Protein AF-A7VGD9-F1 (afdb_monomer_lite)

pLDDT: mean 76.49, std 9.27, range [43.25, 88.44]

Foldseek 3Di:
DVLVVQLVLLLVLQPDDNVVSVVVSVVLSVQLVVCVVVVDDSVRSDVVVDGSVVVRVVNVVVVVVVVVVLVVVLVVLVVQLVVLVVVLVVLVVCLVVQWDWDFDPPDPPDTDIDTDGDPNVVSVVVNVVSVVVNVVSVVSNVVSVVVVVVRVVD

Secondary structure (DSSP, 8-state):
-HHHHHHHHHHHH--S-HHHHHHHHHHHHHHHHHHHHTT--HHHHHHHH--HHHHHHHHHHHHHHHHHHHHHHHHHHHHHHHHHHHHHHHHHHHHHHTEEEEEEEEETTEEEEEEEEP-HHHHHHHHHHHHHHHHHHHHHHHHHHHHHHHHH--

Radius of gyration: 29.96 Å; chains: 1; bounding box: 60×29×83 Å

Structure (mmCIF, N/CA/C/O backbone):
data_AF-A7VGD9-F1
#
_entry.id   AF-A7VGD9-F1
#
loop_
_atom_site.group_PDB
_atom_site.id
_atom_site.type_symbol
_atom_site.label_atom_id
_atom_site.label_alt_id
_atom_site.label_comp_id
_atom_site.label_asym_id
_atom_site.label_entity_id
_atom_site.label_seq_id
_atom_site.pdbx_PDB_ins_code
_atom_site.Cartn_x
_atom_site.Cartn_y
_atom_site.Cartn_z
_atom_site.occupancy
_atom_site.B_iso_or_equiv
_atom_site.auth_seq_id
_atom_site.auth_comp_id
_atom_site.auth_asym_id
_atom_site.auth_atom_id
_atom_site.pdbx_PDB_model_num
ATOM 1 N N . MET A 1 1 ? -27.196 -3.258 35.932 1.00 59.97 1 MET A N 1
ATOM 2 C CA . MET A 1 1 ? -26.479 -4.397 35.295 1.00 59.97 1 MET A CA 1
ATOM 3 C C . MET A 1 1 ? -26.470 -4.384 33.757 1.00 59.97 1 MET A C 1
ATOM 5 O O . MET A 1 1 ? -25.500 -4.879 33.193 1.00 59.97 1 MET A O 1
ATOM 9 N N . LYS A 1 2 ? -27.473 -3.819 33.061 1.00 79.38 2 LYS A N 1
ATOM 10 C CA . LYS A 1 2 ? -27.574 -3.861 31.583 1.00 79.38 2 LYS A CA 1
ATOM 11 C C . LYS A 1 2 ? -26.446 -3.103 30.847 1.00 79.38 2 LYS A C 1
ATOM 13 O O . LYS A 1 2 ? -25.793 -3.693 29.992 1.00 79.38 2 LYS A O 1
ATOM 18 N N . LYS A 1 3 ? -26.107 -1.880 31.283 1.00 80.50 3 LYS A N 1
ATOM 19 C CA . LYS A 1 3 ? -24.992 -1.069 30.742 1.00 80.50 3 LYS A CA 1
ATOM 20 C C . LYS A 1 3 ? -23.646 -1.805 30.707 1.00 80.50 3 LYS A C 1
ATOM 22 O O . LYS A 1 3 ? -23.002 -1.894 29.667 1.00 80.50 3 LYS A O 1
ATOM 27 N N . LYS A 1 4 ? -23.218 -2.360 31.848 1.00 83.12 4 LYS A N 1
ATOM 28 C CA . LYS A 1 4 ? -21.927 -3.063 31.964 1.00 83.12 4 LYS A CA 1
ATOM 29 C C . LYS A 1 4 ? -21.864 -4.269 31.022 1.00 83.12 4 LYS A C 1
ATOM 31 O O . LYS A 1 4 ? -20.837 -4.488 30.395 1.00 83.12 4 LYS A O 1
ATOM 36 N N . LYS A 1 5 ? -22.966 -5.018 30.892 1.00 85.94 5 LYS A N 1
ATOM 37 C CA . LYS A 1 5 ? -23.064 -6.174 29.988 1.00 85.94 5 LYS A CA 1
ATOM 38 C C . LYS A 1 5 ? -22.946 -5.760 28.515 1.00 85.94 5 LYS A C 1
ATOM 40 O O . LYS A 1 5 ? -22.237 -6.429 27.770 1.00 85.94 5 LYS A O 1
ATOM 45 N N . TYR A 1 6 ? -23.578 -4.653 28.122 1.00 82.31 6 TYR A N 1
ATOM 46 C CA . TYR A 1 6 ? -23.492 -4.088 26.770 1.00 82.31 6 TYR A CA 1
ATOM 47 C C . TYR A 1 6 ? -22.058 -3.665 26.411 1.00 82.31 6 TYR A C 1
ATOM 49 O O . TYR A 1 6 ? -21.483 -4.176 25.452 1.00 82.31 6 TYR A O 1
ATOM 57 N N . LEU A 1 7 ? -21.428 -2.837 27.251 1.00 84.25 7 LEU A N 1
ATOM 58 C CA . LEU A 1 7 ? -20.051 -2.374 27.040 1.00 84.25 7 LEU A CA 1
ATOM 59 C C . LEU A 1 7 ? -19.035 -3.529 27.021 1.00 84.25 7 LEU A C 1
ATOM 61 O O . LEU A 1 7 ? -18.113 -3.541 26.207 1.00 84.25 7 LEU A O 1
ATOM 65 N N . MET A 1 8 ? -19.223 -4.533 27.885 1.00 86.56 8 MET A N 1
ATOM 66 C CA . MET A 1 8 ? -18.370 -5.725 27.924 1.00 86.56 8 MET A CA 1
ATOM 67 C C . MET A 1 8 ? -18.505 -6.571 26.652 1.00 86.56 8 MET A C 1
ATOM 69 O O . MET A 1 8 ? -17.509 -7.107 26.170 1.00 86.56 8 MET A O 1
ATOM 73 N N . LYS A 1 9 ? -19.718 -6.683 26.087 1.00 84.69 9 LYS A N 1
ATOM 74 C CA . LYS A 1 9 ? -19.958 -7.419 24.838 1.00 84.69 9 LYS A CA 1
ATOM 75 C C . LYS A 1 9 ? -19.183 -6.786 23.680 1.00 84.69 9 LYS A C 1
ATOM 77 O O . LYS A 1 9 ? -18.493 -7.521 22.977 1.00 84.69 9 LYS A O 1
ATOM 82 N N . ILE A 1 10 ? -19.213 -5.454 23.566 1.00 82.25 10 ILE A N 1
ATOM 83 C CA . ILE A 1 10 ? -18.429 -4.693 22.578 1.00 82.25 10 ILE A CA 1
ATOM 84 C C . ILE A 1 10 ? -16.930 -4.900 22.812 1.00 82.25 10 ILE A C 1
ATOM 86 O O . ILE A 1 10 ? -16.208 -5.248 21.887 1.00 82.25 10 ILE A O 1
ATOM 90 N N . PHE A 1 11 ? -16.447 -4.778 24.052 1.00 85.00 11 PHE A N 1
ATOM 91 C CA . PHE A 1 11 ? -15.023 -4.961 24.353 1.00 85.00 11 PHE A CA 1
ATOM 92 C C . PHE A 1 11 ? -14.484 -6.352 23.969 1.00 85.00 11 PHE A C 1
ATOM 94 O O . PHE A 1 11 ? -13.379 -6.467 23.433 1.00 85.00 11 PHE A O 1
ATOM 101 N N . MET A 1 12 ? -15.260 -7.399 24.267 1.00 83.06 12 MET A N 1
ATOM 102 C CA . MET A 1 12 ? -14.884 -8.798 24.043 1.00 83.06 12 MET A CA 1
ATOM 103 C C . MET A 1 12 ? -14.899 -9.182 22.562 1.00 83.06 12 MET A C 1
ATOM 105 O O . MET A 1 12 ? -14.009 -9.903 22.124 1.00 83.06 12 MET A O 1
ATOM 109 N N . HIS A 1 13 ? -15.897 -8.711 21.810 1.00 80.44 13 HIS A N 1
ATOM 110 C CA . HIS A 1 13 ? -16.123 -9.144 20.428 1.00 80.44 13 HIS A CA 1
ATOM 111 C C . HIS A 1 13 ? -15.513 -8.192 19.392 1.00 80.44 13 HIS A C 1
ATOM 113 O O . HIS A 1 13 ? -15.377 -8.563 18.234 1.00 80.44 13 HIS A O 1
ATOM 119 N N . LEU A 1 14 ? -15.091 -6.986 19.784 1.00 77.94 14 LEU A N 1
ATOM 120 C CA . LEU A 1 14 ? -14.408 -6.073 18.875 1.00 77.94 14 LEU A CA 1
ATOM 121 C C . LEU A 1 14 ? -12.960 -6.531 18.635 1.00 77.94 14 LEU A C 1
ATOM 123 O O . LEU A 1 14 ? -12.090 -6.386 19.499 1.00 77.94 14 LEU A O 1
ATOM 127 N N . HIS A 1 15 ? -12.663 -7.022 17.433 1.00 72.81 15 HIS A N 1
ATOM 128 C CA . HIS A 1 15 ? -11.309 -7.406 17.026 1.00 72.81 15 HIS A CA 1
ATOM 129 C C . HIS A 1 15 ? -10.429 -6.182 16.686 1.00 72.81 15 HIS A C 1
ATOM 131 O O . HIS A 1 15 ? -10.047 -5.945 15.539 1.00 72.81 15 HIS A O 1
ATOM 137 N N . ALA A 1 16 ? -10.075 -5.387 17.705 1.00 71.25 16 ALA A N 1
ATOM 138 C CA . ALA A 1 16 ? -9.221 -4.200 17.584 1.00 71.25 16 ALA A CA 1
ATOM 139 C C . ALA A 1 16 ? -8.086 -4.160 18.638 1.00 71.25 16 ALA A C 1
ATOM 141 O O . ALA A 1 16 ? -8.177 -4.812 19.681 1.00 71.25 16 ALA A O 1
ATOM 142 N N . PRO A 1 17 ? -7.018 -3.362 18.428 1.00 75.50 17 PRO A N 1
ATOM 143 C CA . PRO A 1 17 ? -5.967 -3.157 19.427 1.00 75.50 17 PRO A CA 1
ATOM 144 C C . PRO A 1 17 ? -6.538 -2.674 20.765 1.00 75.50 17 PRO A C 1
ATOM 146 O O . PRO A 1 17 ? -7.489 -1.886 20.790 1.00 75.50 17 PRO A O 1
ATOM 149 N N . LEU A 1 18 ? -5.943 -3.107 21.883 1.00 75.00 18 LEU A N 1
ATOM 150 C CA . LEU A 1 18 ? -6.476 -2.881 23.237 1.00 75.00 18 LEU A CA 1
ATOM 151 C C . LEU A 1 18 ? -6.786 -1.396 23.510 1.00 75.00 18 LEU A C 1
ATOM 153 O O . LEU A 1 18 ? -7.861 -1.059 23.998 1.00 75.00 18 LEU A O 1
ATOM 157 N N . LYS A 1 19 ? -5.888 -0.494 23.090 1.00 77.31 19 LYS A N 1
ATOM 158 C CA . LYS A 1 19 ? -6.046 0.963 23.230 1.00 77.31 19 LYS A CA 1
ATOM 159 C C . LYS A 1 19 ? -7.309 1.496 22.540 1.00 77.31 19 LYS A C 1
ATOM 161 O O . LYS A 1 19 ? -7.986 2.360 23.087 1.00 77.31 19 LYS A O 1
ATOM 166 N N . LYS A 1 20 ? -7.641 0.974 21.354 1.00 76.31 20 LYS A N 1
ATOM 167 C CA . LYS A 1 20 ? -8.840 1.379 20.604 1.00 76.31 20 LYS A CA 1
ATOM 168 C C . LYS A 1 20 ? -10.115 0.816 21.215 1.00 76.31 20 LYS A C 1
ATOM 170 O O . LYS A 1 20 ? -11.092 1.547 21.308 1.00 76.31 20 LYS A O 1
ATOM 175 N N . ARG A 1 21 ? -10.086 -0.442 21.669 1.00 80.00 21 ARG A N 1
ATOM 176 C CA . ARG A 1 21 ? -11.215 -1.051 22.389 1.00 80.00 21 ARG A CA 1
ATOM 177 C C . ARG A 1 21 ? -11.573 -0.253 23.641 1.00 80.00 21 ARG A C 1
ATOM 179 O O . ARG A 1 21 ? -12.737 0.068 23.843 1.00 80.00 21 ARG A O 1
ATOM 186 N N . ILE A 1 22 ? -10.570 0.110 24.446 1.00 84.00 22 ILE A N 1
ATOM 187 C CA . ILE A 1 22 ? -10.761 0.894 25.675 1.00 84.00 22 ILE A CA 1
ATOM 188 C C . ILE A 1 22 ? -11.348 2.274 25.361 1.00 84.00 22 ILE A C 1
ATOM 190 O O . ILE A 1 22 ? -12.296 2.691 26.020 1.00 84.00 22 ILE A O 1
ATOM 194 N N . GLN A 1 23 ? -10.809 2.967 24.353 1.00 83.31 23 GLN A N 1
ATOM 195 C CA . GLN A 1 23 ? -11.298 4.290 23.963 1.00 83.31 23 GLN A CA 1
ATOM 196 C C . GLN A 1 23 ? -12.762 4.238 23.508 1.00 83.31 23 GLN A C 1
ATOM 198 O O . GLN A 1 23 ? -13.585 4.990 24.012 1.00 83.31 23 GLN A O 1
ATOM 203 N N . MET A 1 24 ? -13.103 3.291 22.634 1.00 81.56 24 MET A N 1
ATOM 204 C CA . MET A 1 24 ? -14.456 3.157 22.097 1.00 81.56 24 MET A CA 1
ATOM 205 C C . MET A 1 24 ? -15.478 2.812 23.187 1.00 81.56 24 MET A C 1
ATOM 207 O O . MET A 1 24 ? -16.535 3.427 23.262 1.00 81.56 24 MET A O 1
ATOM 211 N N . VAL A 1 25 ? -15.135 1.892 24.094 1.00 86.19 25 VAL A N 1
ATOM 212 C CA . VAL A 1 25 ? -15.979 1.550 25.251 1.00 86.19 25 VAL A CA 1
ATOM 213 C C . VAL A 1 25 ? -16.158 2.737 26.196 1.00 86.19 25 VAL A C 1
ATOM 215 O O . VAL A 1 25 ? -17.231 2.903 26.772 1.00 86.19 25 VAL A O 1
ATOM 218 N N . LYS A 1 26 ? -15.129 3.573 26.362 1.00 87.19 26 LYS A N 1
ATOM 219 C CA . LYS A 1 26 ? -15.205 4.785 27.181 1.00 87.19 26 LYS A CA 1
ATOM 220 C C . LYS A 1 26 ? -16.128 5.834 26.557 1.00 87.19 26 LYS A C 1
ATOM 222 O O . LYS A 1 26 ? -16.931 6.416 27.280 1.00 87.19 26 LYS A O 1
ATOM 227 N N . ASP A 1 27 ? -16.044 6.033 25.244 1.00 86.19 27 ASP A N 1
ATOM 228 C CA . ASP A 1 27 ? -16.870 7.002 24.515 1.00 86.19 27 ASP A CA 1
ATOM 229 C C . ASP A 1 27 ? -18.349 6.564 24.490 1.00 86.19 27 ASP A C 1
ATOM 231 O O . ASP A 1 27 ? -19.223 7.341 24.871 1.00 86.19 27 ASP A O 1
ATOM 235 N N . LEU A 1 28 ? -18.626 5.287 24.189 1.00 84.31 28 LEU A N 1
ATOM 236 C CA . LEU A 1 28 ? -19.967 4.686 24.311 1.00 84.31 28 LEU A CA 1
ATOM 237 C C . LEU A 1 28 ? -20.495 4.734 25.746 1.00 84.31 28 LEU A C 1
ATOM 239 O O . LEU A 1 28 ? -21.668 5.006 25.980 1.00 84.31 28 LEU A O 1
ATOM 243 N N . GLY A 1 29 ? -19.626 4.474 26.724 1.00 86.69 29 GLY A N 1
ATOM 244 C CA . GLY A 1 29 ? -19.980 4.533 28.135 1.00 86.69 29 GLY A CA 1
ATOM 245 C C . GLY A 1 29 ? -20.424 5.926 28.570 1.00 86.69 29 GLY A C 1
ATOM 246 O O . GLY A 1 29 ? -21.390 6.014 29.325 1.00 86.69 29 GLY A O 1
ATOM 247 N N . ARG A 1 30 ? -19.755 6.974 28.072 1.00 86.94 30 ARG A N 1
ATOM 248 C CA . ARG A 1 30 ? -20.094 8.377 28.336 1.00 86.94 30 ARG A CA 1
ATOM 249 C C . ARG A 1 30 ? -21.394 8.781 27.643 1.00 86.94 30 ARG A C 1
ATOM 251 O O . ARG A 1 30 ? -22.277 9.288 28.313 1.00 86.94 30 ARG A O 1
ATOM 258 N N . SER A 1 31 ? -21.561 8.452 26.362 1.00 84.19 31 SER A N 1
ATOM 259 C CA . SER A 1 31 ? -22.801 8.769 25.640 1.00 84.19 31 SER A CA 1
ATOM 260 C C . SER A 1 31 ? -24.030 8.089 26.255 1.00 84.19 31 SER A C 1
ATOM 262 O O . SER A 1 31 ? -25.100 8.684 26.319 1.00 84.19 31 SER A O 1
ATOM 264 N N . LEU A 1 32 ? -23.868 6.871 26.787 1.00 84.88 32 LEU A N 1
ATOM 265 C CA . LEU A 1 32 ? -24.939 6.209 27.529 1.00 84.88 32 LEU A CA 1
ATOM 266 C C . LEU A 1 32 ? -25.230 6.892 28.878 1.00 84.88 32 LEU A C 1
ATOM 268 O O . LEU A 1 32 ? -26.374 6.881 29.311 1.00 84.88 32 LEU A O 1
ATOM 272 N N . ASP A 1 33 ? -24.220 7.446 29.562 1.00 86.56 33 ASP A N 1
ATOM 273 C CA . ASP A 1 33 ? -24.438 8.219 30.798 1.00 86.56 33 ASP A CA 1
ATOM 274 C C . ASP A 1 33 ? -25.182 9.525 30.523 1.00 86.56 33 ASP A C 1
ATOM 276 O O . ASP A 1 33 ? -26.086 9.864 31.281 1.00 86.56 33 ASP A O 1
ATOM 280 N N . ASP A 1 34 ? -24.848 10.210 29.429 1.00 87.25 34 ASP A N 1
ATOM 281 C CA . ASP A 1 34 ? -25.498 11.460 29.031 1.00 87.25 34 ASP A CA 1
ATOM 282 C C . ASP A 1 34 ? -26.995 11.226 28.744 1.00 87.25 34 ASP A C 1
ATOM 284 O O . ASP A 1 34 ? -27.851 11.904 29.306 1.00 87.25 34 ASP A O 1
ATOM 288 N N . LYS A 1 35 ? -27.332 10.168 27.993 1.00 82.19 35 LYS A N 1
ATOM 289 C CA . LYS A 1 35 ? -28.728 9.782 27.708 1.00 82.19 35 LYS A CA 1
ATOM 290 C C . LYS A 1 35 ? -29.505 9.323 28.942 1.00 82.19 35 LYS A C 1
ATOM 292 O O . LYS A 1 35 ? -30.685 9.626 29.107 1.00 82.19 35 LYS A O 1
ATOM 297 N N . LEU A 1 36 ? -28.838 8.622 29.859 1.00 82.81 36 LEU A N 1
ATOM 298 C CA . LEU A 1 36 ? -29.442 8.252 31.142 1.00 82.81 36 LEU A CA 1
ATOM 299 C C . LEU A 1 36 ? -29.705 9.478 32.026 1.00 82.81 36 LEU A C 1
ATOM 301 O O . LEU A 1 36 ? -30.675 9.477 32.784 1.00 82.81 36 LEU A O 1
ATOM 305 N N . ALA A 1 37 ? -28.868 10.515 31.933 1.00 84.06 37 ALA A N 1
ATOM 306 C CA . ALA A 1 37 ? -29.066 11.777 32.638 1.00 84.06 37 ALA A CA 1
ATOM 307 C C . ALA A 1 37 ? -30.233 12.599 32.060 1.00 84.06 37 ALA A C 1
ATOM 309 O O . ALA A 1 37 ? -30.900 13.308 32.810 1.00 84.06 37 ALA A O 1
ATOM 310 N N . GLU A 1 38 ? -30.534 12.447 30.767 1.00 84.88 38 GLU A N 1
ATOM 311 C CA . GLU A 1 38 ? -31.719 13.019 30.104 1.00 84.88 38 GLU A CA 1
ATOM 312 C C . GLU A 1 38 ? -33.034 12.295 30.466 1.00 84.88 38 GLU A C 1
ATOM 314 O O . GLU A 1 38 ? -34.116 12.713 30.056 1.00 84.88 38 GLU A O 1
ATOM 319 N N . GLY A 1 39 ? -32.969 11.239 31.287 1.00 79.38 39 GLY A N 1
ATOM 320 C CA . GLY A 1 39 ? -34.131 10.471 31.740 1.00 79.38 39 GLY A CA 1
ATOM 321 C C . GLY A 1 39 ? -34.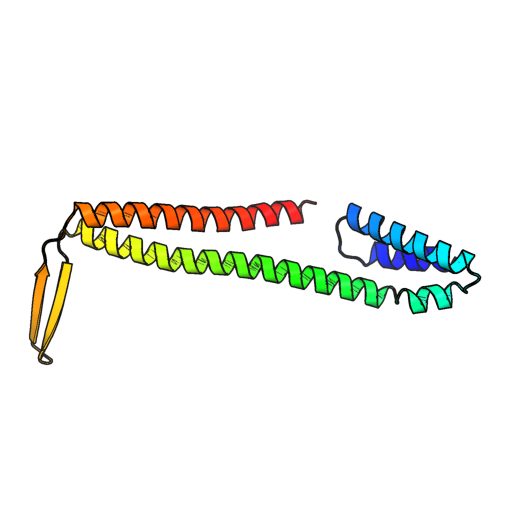526 9.331 30.800 1.00 79.38 39 GLY A C 1
ATOM 322 O O . GLY A 1 39 ? -35.568 8.703 31.001 1.00 79.38 39 GLY A O 1
ATOM 323 N N . GLU A 1 40 ? -33.702 9.034 29.794 1.00 78.56 40 GLU A N 1
ATOM 324 C CA . GLU A 1 40 ? -33.946 7.943 28.862 1.00 78.56 40 GLU A CA 1
ATOM 325 C C . GLU A 1 40 ? -33.711 6.574 29.522 1.00 78.56 40 GLU A C 1
ATOM 327 O O . GLU A 1 40 ? -32.851 6.387 30.387 1.00 78.56 40 GLU A O 1
ATOM 332 N N . THR A 1 41 ? -34.480 5.565 29.112 1.00 81.50 41 THR A N 1
ATOM 333 C CA . THR A 1 41 ? -34.262 4.199 29.601 1.00 81.50 41 THR A CA 1
ATOM 334 C C . THR A 1 41 ? -33.002 3.602 28.970 1.00 81.50 41 THR A C 1
ATOM 336 O O . THR A 1 41 ? -32.688 3.865 27.813 1.00 81.50 41 THR A O 1
ATOM 339 N N . ILE A 1 42 ? -32.294 2.726 29.699 1.00 75.69 42 ILE A N 1
ATOM 340 C CA . ILE A 1 42 ? -31.083 2.045 29.190 1.00 75.69 42 ILE A CA 1
ATOM 341 C C . ILE A 1 42 ? -31.348 1.327 27.853 1.00 75.69 42 ILE A C 1
ATOM 343 O O . ILE A 1 42 ? -30.441 1.195 27.040 1.00 75.69 42 ILE A O 1
ATOM 347 N N . GLU A 1 43 ? -32.565 0.830 27.636 1.00 78.31 43 GLU A N 1
ATOM 348 C CA . GLU A 1 43 ? -32.951 0.127 26.407 1.00 78.31 43 GLU A CA 1
ATOM 349 C C . GLU A 1 43 ? -33.164 1.086 25.234 1.00 78.31 43 GLU A C 1
ATOM 351 O O . GLU A 1 43 ? -32.664 0.795 24.151 1.00 78.31 43 GLU A O 1
ATOM 356 N N . GLY A 1 44 ? -33.810 2.237 25.461 1.00 76.75 44 GLY A N 1
ATOM 357 C CA . GLY A 1 44 ? -33.931 3.306 24.458 1.00 76.75 44 GLY A CA 1
ATOM 358 C C . GLY A 1 44 ? -32.565 3.848 24.041 1.00 76.75 44 GLY A C 1
ATOM 359 O O . GLY A 1 44 ? -32.221 3.825 22.861 1.00 76.75 44 GLY A O 1
ATOM 360 N N . ALA A 1 45 ? -31.714 4.140 25.028 1.00 76.75 45 ALA A N 1
ATOM 361 C CA . ALA A 1 45 ? -30.365 4.629 24.780 1.00 76.75 45 ALA A CA 1
ATOM 362 C C . ALA A 1 45 ? -29.498 3.621 23.993 1.00 76.75 45 ALA A C 1
ATOM 364 O O . ALA A 1 45 ? -28.696 4.024 23.154 1.00 76.75 45 ALA A O 1
ATOM 365 N N . ILE A 1 46 ? -29.651 2.308 24.231 1.00 78.88 46 ILE A N 1
ATOM 366 C CA . ILE A 1 46 ? -28.959 1.259 23.454 1.00 78.88 46 ILE A CA 1
ATOM 367 C C . ILE A 1 46 ? -29.536 1.139 22.038 1.00 78.88 46 ILE A C 1
ATOM 369 O O . ILE A 1 46 ? -28.766 0.965 21.098 1.00 78.88 46 ILE A O 1
ATOM 373 N N . ALA A 1 47 ? -30.858 1.223 21.875 1.00 79.44 47 ALA A N 1
ATOM 374 C CA . ALA A 1 47 ? -31.497 1.144 20.564 1.00 79.44 47 ALA A CA 1
ATOM 375 C C . ALA A 1 47 ? -31.077 2.311 19.657 1.00 79.44 47 ALA A C 1
ATOM 377 O O . ALA A 1 47 ? -30.846 2.114 18.468 1.00 79.44 47 ALA A O 1
ATOM 378 N N . GLU A 1 48 ? -30.917 3.507 20.222 1.00 76.56 48 GLU A N 1
ATOM 379 C CA . GLU A 1 48 ? -30.514 4.691 19.465 1.00 76.56 48 GLU A CA 1
ATOM 380 C C . GLU A 1 48 ? -28.995 4.760 19.219 1.00 76.56 48 GLU A C 1
ATOM 382 O O . GLU A 1 48 ? -28.561 5.227 18.170 1.00 76.56 48 GLU A 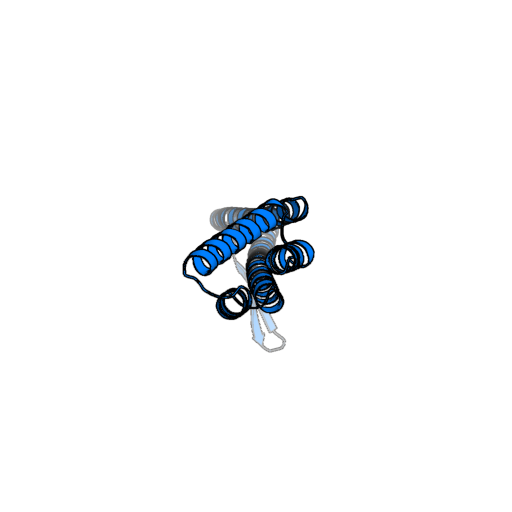O 1
ATOM 387 N N . LEU A 1 49 ? -28.166 4.271 20.152 1.00 74.81 49 LEU A N 1
ATOM 388 C CA . LEU A 1 49 ? -26.713 4.157 19.941 1.00 74.81 49 LEU A CA 1
ATOM 389 C C . LEU A 1 49 ? -26.317 2.985 19.030 1.00 74.81 49 LEU A C 1
ATOM 391 O O . LEU A 1 49 ? -25.169 2.920 18.592 1.00 74.81 49 LEU A O 1
ATOM 395 N N . GLY A 1 50 ? -27.252 2.082 18.744 1.00 77.06 50 GLY A N 1
ATOM 396 C CA . GLY A 1 50 ? -27.040 0.895 17.930 1.00 77.06 50 GLY A CA 1
ATOM 397 C C . GLY A 1 50 ? -26.713 -0.341 18.762 1.00 77.06 50 GLY A C 1
ATOM 398 O O . GLY A 1 50 ? -26.064 -0.298 19.820 1.00 77.06 50 GLY A O 1
ATOM 399 N N . GLU A 1 51 ? -27.160 -1.495 18.267 1.00 79.62 51 GLU A N 1
ATOM 400 C CA . GLU A 1 51 ? -26.835 -2.755 18.910 1.00 79.62 51 GLU A CA 1
ATOM 401 C C . GLU A 1 51 ? -25.328 -3.019 18.870 1.00 79.62 51 GLU A C 1
ATOM 403 O O . GLU A 1 51 ? -24.614 -2.688 17.926 1.00 79.62 51 GLU A O 1
ATOM 408 N N . ALA A 1 52 ? -24.835 -3.699 19.907 1.00 73.44 52 ALA A N 1
ATOM 409 C CA . ALA A 1 52 ? -23.429 -4.076 19.985 1.00 73.44 52 ALA A CA 1
ATOM 410 C C . ALA A 1 52 ? -22.976 -4.898 18.764 1.00 73.44 52 ALA A C 1
ATOM 412 O O . ALA A 1 52 ? -21.800 -4.863 18.429 1.00 73.44 52 ALA A O 1
ATOM 413 N N . ALA A 1 53 ? -23.880 -5.649 18.125 1.00 71.81 53 ALA A N 1
ATOM 414 C CA . ALA A 1 53 ? -23.575 -6.398 16.909 1.00 71.81 53 ALA A CA 1
ATOM 415 C C . ALA A 1 53 ? -23.311 -5.466 15.716 1.00 71.81 53 ALA A C 1
ATOM 417 O O . ALA A 1 53 ? -22.268 -5.597 15.078 1.00 71.81 53 ALA A O 1
ATOM 418 N N . ASP A 1 54 ? -24.189 -4.489 15.485 1.00 80.00 54 ASP A N 1
ATOM 419 C CA . ASP A 1 54 ? -24.080 -3.547 14.367 1.00 80.00 54 ASP A CA 1
ATOM 420 C C . ASP A 1 54 ? -22.811 -2.695 14.470 1.00 80.00 54 ASP A C 1
ATOM 422 O O . ASP A 1 54 ? -22.057 -2.582 13.506 1.00 80.00 54 ASP A O 1
ATOM 426 N N . ILE A 1 55 ? -22.501 -2.189 15.669 1.00 76.06 55 ILE A N 1
ATOM 427 C CA . ILE A 1 55 ? -21.290 -1.388 15.920 1.00 76.06 55 ILE A CA 1
ATOM 428 C C . ILE A 1 55 ? -20.018 -2.196 15.627 1.00 76.06 55 ILE A C 1
ATOM 430 O O . ILE A 1 55 ? -19.035 -1.671 15.099 1.00 76.06 55 ILE A O 1
ATOM 434 N N . ILE A 1 56 ? -20.008 -3.483 15.986 1.00 75.06 56 ILE A N 1
ATOM 435 C CA . ILE A 1 56 ? -18.854 -4.359 15.761 1.00 75.06 56 ILE A CA 1
ATOM 436 C C . ILE A 1 56 ? -18.701 -4.656 14.276 1.00 75.06 56 ILE A C 1
ATOM 438 O O . ILE A 1 56 ? -17.593 -4.534 13.751 1.00 75.06 56 ILE A O 1
ATOM 442 N N . GLN A 1 57 ? -19.800 -4.982 13.599 1.00 76.88 57 GLN A N 1
ATOM 443 C CA . GLN A 1 57 ? -19.794 -5.277 12.174 1.00 76.88 57 GLN A CA 1
ATOM 444 C C . GLN A 1 57 ? -19.361 -4.058 11.353 1.00 76.88 57 GLN A C 1
ATOM 446 O O . GLN A 1 57 ? -18.489 -4.179 10.496 1.00 76.88 57 GLN A O 1
ATOM 451 N N . GLU A 1 58 ? -19.873 -2.867 11.666 1.00 76.94 58 GLU A N 1
ATOM 452 C CA . GLU A 1 58 ? -19.469 -1.630 10.996 1.00 76.94 58 GLU A CA 1
ATOM 453 C C . GLU A 1 58 ? -17.969 -1.355 11.182 1.00 76.94 58 GLU A C 1
ATOM 455 O O . GLU A 1 58 ? -17.259 -0.981 10.240 1.00 76.94 58 GLU A O 1
ATOM 460 N N . TYR A 1 59 ? -17.440 -1.588 12.386 1.00 72.44 59 TYR A N 1
ATOM 461 C CA . TYR A 1 59 ? -16.021 -1.379 12.654 1.00 72.44 59 TYR A CA 1
ATOM 462 C C . TYR A 1 59 ? -15.126 -2.402 11.945 1.00 72.44 59 TYR A C 1
ATOM 464 O O . TYR A 1 59 ? -14.044 -2.050 11.454 1.00 72.44 59 TYR A O 1
ATOM 472 N N . GLU A 1 60 ? -15.561 -3.660 11.873 1.00 73.50 60 GLU A N 1
ATOM 473 C CA . GLU A 1 60 ? -14.884 -4.704 11.107 1.00 73.50 60 GLU A CA 1
ATOM 474 C C . GLU A 1 60 ? -14.911 -4.399 9.608 1.00 73.50 60 GLU A C 1
ATOM 476 O O . GLU A 1 60 ? -13.857 -4.452 8.973 1.00 73.50 60 GLU A O 1
ATOM 481 N N . ASP A 1 61 ? -16.040 -3.950 9.061 1.00 74.06 61 ASP A N 1
ATOM 482 C CA . ASP A 1 61 ? -16.179 -3.555 7.656 1.00 74.06 61 ASP A CA 1
ATOM 483 C C . ASP A 1 61 ? -15.290 -2.357 7.298 1.00 74.06 61 ASP A C 1
ATOM 485 O O . ASP A 1 61 ? -14.588 -2.361 6.276 1.00 74.06 61 ASP A O 1
ATOM 489 N N . LEU A 1 62 ? -15.234 -1.338 8.160 1.00 71.12 62 LEU A N 1
ATOM 490 C CA . LEU A 1 62 ? -14.312 -0.209 8.008 1.00 71.12 62 LEU A CA 1
ATOM 491 C C . LEU A 1 62 ? -12.848 -0.667 8.087 1.00 71.12 62 LEU A C 1
ATOM 493 O O . LEU A 1 62 ? -11.995 -0.203 7.315 1.00 71.12 62 LEU A O 1
ATOM 497 N N . GLY A 1 63 ? -12.548 -1.598 8.994 1.00 67.81 63 GLY A N 1
ATOM 498 C CA . GLY A 1 63 ? -11.237 -2.223 9.137 1.00 67.81 63 GLY A CA 1
ATOM 499 C C . GLY A 1 63 ? -10.819 -2.999 7.887 1.00 67.81 63 GLY A C 1
ATOM 500 O O . GLY A 1 63 ? -9.699 -2.820 7.393 1.00 67.81 63 GLY A O 1
ATOM 501 N N . MET A 1 64 ? -11.728 -3.805 7.341 1.00 62.69 64 MET A N 1
ATOM 502 C CA . MET A 1 64 ? -11.554 -4.590 6.122 1.00 62.69 64 MET A CA 1
ATOM 503 C C . MET A 1 64 ? -11.344 -3.677 4.919 1.00 62.69 64 MET A C 1
ATOM 505 O O . MET A 1 64 ? -10.340 -3.809 4.221 1.00 62.69 64 MET A O 1
ATOM 509 N N . ARG A 1 65 ? -12.188 -2.656 4.736 1.00 65.19 65 ARG A N 1
ATOM 510 C CA . ARG A 1 65 ? -12.050 -1.670 3.653 1.00 65.19 65 ARG A CA 1
ATOM 511 C C . ARG A 1 65 ? -10.700 -0.952 3.697 1.00 65.19 65 ARG A C 1
ATOM 513 O O . ARG A 1 65 ? -10.066 -0.752 2.658 1.00 65.19 65 ARG A O 1
ATOM 520 N N . LYS A 1 66 ? -10.225 -0.576 4.890 1.00 68.50 66 LYS A N 1
ATOM 521 C CA . LYS A 1 66 ? -8.920 0.080 5.060 1.00 68.50 66 LYS A CA 1
ATOM 522 C C . LYS A 1 66 ? -7.759 -0.864 4.745 1.00 68.50 66 LYS A C 1
ATOM 524 O O . LYS A 1 66 ? -6.807 -0.449 4.086 1.00 68.50 66 LYS A O 1
ATOM 529 N N . ARG A 1 67 ? -7.847 -2.125 5.178 1.00 65.81 67 ARG A N 1
ATOM 530 C CA . ARG A 1 67 ? -6.851 -3.163 4.881 1.00 65.81 67 ARG A CA 1
ATOM 531 C C . ARG A 1 67 ? -6.788 -3.447 3.378 1.00 65.81 67 ARG A C 1
ATOM 533 O O . ARG A 1 67 ? -5.695 -3.459 2.824 1.00 65.81 67 ARG A O 1
ATOM 540 N N . THR A 1 68 ? -7.932 -3.590 2.711 1.00 70.69 68 THR A N 1
ATOM 541 C CA . THR A 1 68 ? -8.012 -3.833 1.262 1.00 70.69 68 THR A CA 1
ATOM 542 C C . THR A 1 68 ? -7.393 -2.688 0.463 1.00 70.69 68 THR A C 1
ATOM 544 O O . THR A 1 68 ? -6.581 -2.944 -0.419 1.00 70.69 68 THR A O 1
ATOM 547 N N . LYS A 1 69 ? -7.670 -1.423 0.816 1.00 73.31 69 LYS A N 1
ATOM 548 C CA . LYS A 1 69 ? -7.024 -0.263 0.168 1.00 73.31 69 LYS A CA 1
ATOM 549 C C . LYS A 1 69 ? -5.497 -0.284 0.298 1.00 73.31 69 LYS A C 1
ATOM 551 O O . LYS A 1 69 ? -4.797 0.021 -0.664 1.00 73.31 69 LYS A O 1
ATOM 556 N N . GLU A 1 70 ? -4.973 -0.653 1.468 1.00 72.25 70 GLU A N 1
ATOM 557 C CA . GLU A 1 70 ? -3.523 -0.754 1.687 1.00 72.25 70 GLU A CA 1
ATOM 558 C C . GLU A 1 70 ? -2.882 -1.895 0.874 1.00 72.25 70 GLU A C 1
ATOM 560 O O . GLU A 1 70 ? -1.759 -1.728 0.400 1.00 72.25 70 GLU A O 1
ATOM 565 N N . TRP A 1 71 ? -3.585 -3.017 0.671 1.00 74.56 71 TRP A N 1
ATOM 566 C CA . TRP A 1 71 ? -3.130 -4.116 -0.194 1.00 74.56 71 TRP A CA 1
ATOM 567 C C . TRP A 1 71 ? -3.147 -3.749 -1.674 1.00 74.56 71 TRP A C 1
ATOM 569 O O . TRP A 1 71 ? -2.178 -4.021 -2.377 1.00 74.56 71 TRP A O 1
ATOM 579 N N . VAL A 1 72 ? -4.213 -3.096 -2.134 1.00 80.69 72 VAL A N 1
ATOM 580 C CA . VAL A 1 72 ? -4.335 -2.651 -3.528 1.00 80.69 72 VAL A CA 1
ATOM 581 C C . VAL A 1 72 ? -3.187 -1.709 -3.894 1.00 80.69 72 VAL A C 1
ATOM 583 O O . VAL A 1 72 ? -2.563 -1.890 -4.934 1.00 80.69 72 VAL A O 1
ATOM 586 N N . LEU A 1 73 ? -2.834 -0.768 -3.012 1.00 79.81 73 LEU A N 1
ATOM 587 C CA . LEU A 1 73 ? -1.688 0.122 -3.229 1.00 79.81 73 LEU A CA 1
ATOM 588 C C . LEU A 1 73 ? -0.359 -0.640 -3.339 1.00 79.81 73 LEU A C 1
ATOM 590 O O . LEU A 1 73 ? 0.437 -0.340 -4.224 1.00 79.81 73 LEU A O 1
ATOM 594 N N . ALA A 1 74 ? -0.122 -1.639 -2.485 1.00 80.00 74 ALA A N 1
ATOM 595 C CA . ALA A 1 74 ? 1.093 -2.451 -2.559 1.00 80.00 74 ALA A CA 1
ATOM 596 C C . ALA A 1 74 ? 1.177 -3.245 -3.877 1.00 80.00 74 ALA A C 1
ATOM 598 O O . ALA A 1 74 ? 2.235 -3.288 -4.499 1.00 80.00 74 ALA A O 1
ATOM 599 N N . VAL A 1 75 ? 0.060 -3.821 -4.333 1.00 83.25 75 VAL A N 1
ATOM 600 C CA . VAL A 1 75 ? -0.016 -4.549 -5.611 1.00 83.25 75 VAL A CA 1
ATOM 601 C C . VAL A 1 75 ? 0.242 -3.621 -6.799 1.00 83.25 75 VAL A C 1
ATOM 603 O O . VAL A 1 75 ? 0.980 -3.995 -7.706 1.00 83.25 75 VAL A O 1
ATOM 606 N N . ILE A 1 76 ? -0.295 -2.397 -6.780 1.00 87.31 76 ILE A N 1
ATOM 607 C CA . ILE A 1 76 ? -0.038 -1.396 -7.827 1.00 87.31 76 ILE A CA 1
ATOM 608 C C . ILE A 1 76 ? 1.464 -1.102 -7.939 1.00 87.31 76 ILE A C 1
ATOM 610 O O . ILE A 1 76 ? 2.008 -1.133 -9.040 1.00 87.31 76 ILE A O 1
ATOM 614 N N . TRP A 1 77 ? 2.158 -0.889 -6.817 1.00 86.31 77 TRP A N 1
ATOM 615 C CA . TRP A 1 77 ? 3.607 -0.656 -6.830 1.00 86.31 77 TRP A CA 1
ATOM 616 C C . TRP A 1 77 ? 4.409 -1.850 -7.356 1.00 86.31 77 TRP A C 1
ATOM 618 O O . TRP A 1 77 ? 5.403 -1.651 -8.051 1.00 86.31 77 TRP A O 1
ATOM 628 N N . ILE A 1 78 ? 3.967 -3.080 -7.077 1.00 85.62 78 ILE A N 1
ATOM 629 C CA . ILE A 1 78 ? 4.582 -4.293 -7.635 1.00 85.62 78 ILE A CA 1
ATOM 630 C C . ILE A 1 78 ? 4.408 -4.332 -9.158 1.00 85.62 78 ILE A C 1
ATOM 632 O O . ILE A 1 78 ? 5.380 -4.569 -9.869 1.00 85.62 78 ILE A O 1
ATOM 636 N N . LEU A 1 79 ? 3.202 -4.063 -9.669 1.00 88.44 79 LEU A N 1
ATOM 637 C CA . LEU A 1 79 ? 2.935 -4.049 -11.111 1.00 88.44 79 LEU A CA 1
ATOM 638 C C . LEU A 1 79 ? 3.766 -2.982 -11.834 1.00 88.44 79 LEU A C 1
ATOM 640 O O . LEU A 1 79 ? 4.382 -3.281 -12.855 1.00 88.44 79 LEU A O 1
ATOM 644 N N . ILE A 1 80 ? 3.841 -1.768 -11.278 1.00 88.44 80 ILE A N 1
ATOM 645 C CA . ILE A 1 80 ? 4.694 -0.695 -11.814 1.00 88.44 80 ILE A CA 1
ATOM 646 C C . ILE A 1 80 ? 6.162 -1.139 -11.807 1.00 88.44 80 ILE A C 1
ATOM 648 O O . ILE A 1 80 ? 6.846 -1.004 -12.818 1.00 88.44 80 ILE A O 1
ATOM 652 N N . GLY A 1 81 ? 6.631 -1.729 -10.704 1.00 85.44 81 GLY A N 1
ATOM 653 C CA . GLY A 1 81 ? 7.994 -2.242 -10.589 1.00 85.44 81 GLY A CA 1
ATOM 654 C C . GLY A 1 81 ? 8.329 -3.314 -11.631 1.00 85.44 81 GLY A C 1
ATOM 655 O O . GLY A 1 81 ? 9.420 -3.284 -12.188 1.00 85.44 81 GLY A O 1
ATOM 656 N N . ILE A 1 82 ? 7.396 -4.219 -11.950 1.00 86.12 82 ILE A N 1
ATOM 657 C CA . ILE A 1 82 ? 7.579 -5.233 -13.004 1.00 86.12 82 ILE A CA 1
ATOM 658 C C . ILE A 1 82 ? 7.739 -4.572 -14.377 1.00 86.12 82 ILE A C 1
ATOM 660 O O . ILE A 1 82 ? 8.640 -4.943 -15.126 1.00 86.12 82 ILE A O 1
ATOM 664 N N . VAL A 1 83 ? 6.899 -3.584 -14.703 1.00 87.12 83 VAL A N 1
ATOM 665 C CA . VAL A 1 83 ? 6.972 -2.871 -15.989 1.00 87.12 83 VAL A CA 1
ATOM 666 C C . VAL A 1 83 ? 8.291 -2.108 -16.112 1.00 87.12 83 VAL A C 1
ATOM 668 O O . VAL A 1 83 ? 8.996 -2.275 -17.103 1.00 87.12 83 VAL A O 1
ATOM 671 N N . VAL A 1 84 ? 8.663 -1.330 -15.092 1.00 84.81 84 VAL A N 1
ATOM 672 C CA . VAL A 1 84 ? 9.929 -0.573 -15.076 1.00 84.81 84 VAL A CA 1
ATOM 673 C C . VAL A 1 84 ? 11.134 -1.517 -15.111 1.00 84.81 84 VAL A C 1
ATOM 675 O O . VAL A 1 84 ? 12.085 -1.278 -15.846 1.00 84.81 84 VAL A O 1
ATOM 678 N N . GLY A 1 85 ? 11.086 -2.629 -14.375 1.00 84.62 85 GLY A N 1
ATOM 679 C CA . GLY A 1 85 ? 12.143 -3.641 -14.382 1.00 84.62 85 GLY A CA 1
ATOM 680 C C . GLY A 1 85 ? 12.305 -4.332 -15.739 1.00 84.62 85 GLY A C 1
ATOM 681 O O . GLY A 1 85 ? 13.427 -4.618 -16.152 1.00 84.62 85 GLY A O 1
ATOM 682 N N . TYR A 1 86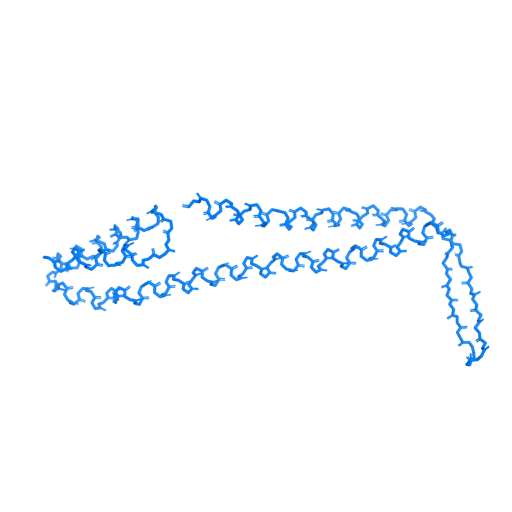 ? 11.206 -4.574 -16.459 1.00 85.19 86 TYR A N 1
ATOM 683 C CA . TYR A 1 86 ? 11.258 -5.114 -17.816 1.00 85.19 86 TYR A CA 1
ATOM 684 C C . TYR A 1 86 ? 11.903 -4.128 -18.797 1.00 85.19 86 TYR A C 1
ATOM 686 O O . TYR A 1 86 ? 12.757 -4.540 -19.582 1.00 85.19 86 TYR A O 1
ATOM 694 N N . LEU A 1 87 ? 11.545 -2.841 -18.725 1.00 83.12 87 LEU A N 1
ATOM 695 C CA . LEU A 1 87 ? 12.160 -1.792 -19.548 1.00 83.12 87 LEU A CA 1
ATOM 696 C C . LEU A 1 87 ? 13.672 -1.717 -19.294 1.00 83.12 87 LEU A C 1
ATOM 698 O O . LEU A 1 87 ? 14.450 -1.934 -20.226 1.00 83.12 87 LEU A O 1
ATOM 702 N N . LEU A 1 88 ? 14.080 -1.635 -18.025 1.00 82.69 88 LEU A N 1
ATOM 703 C CA . LEU A 1 88 ? 15.486 -1.690 -17.617 1.00 82.69 88 LEU A CA 1
ATOM 704 C C . LEU A 1 88 ? 16.220 -2.904 -18.178 1.00 82.69 88 LEU A C 1
ATOM 706 O O . LEU A 1 88 ? 17.340 -2.798 -18.675 1.00 82.69 88 LEU A O 1
ATOM 710 N N . PHE A 1 89 ? 15.599 -4.081 -18.098 1.00 81.19 89 PHE A N 1
ATOM 711 C CA . PHE A 1 89 ? 16.193 -5.308 -18.612 1.00 81.19 89 PHE A CA 1
ATOM 712 C C . PHE A 1 89 ? 16.397 -5.248 -20.130 1.00 81.19 89 PHE A C 1
ATOM 714 O O . PHE A 1 89 ? 17.437 -5.684 -20.633 1.00 81.19 89 PHE A O 1
ATOM 721 N N . THR A 1 90 ? 15.432 -4.698 -20.871 1.00 78.50 90 THR A N 1
ATOM 722 C CA . THR A 1 90 ? 15.560 -4.535 -22.323 1.00 78.50 90 THR A CA 1
ATOM 723 C C . THR A 1 90 ? 16.665 -3.554 -22.703 1.00 78.50 90 THR A C 1
ATOM 725 O O . THR A 1 90 ? 17.448 -3.862 -23.601 1.00 78.50 90 THR A O 1
ATOM 728 N N . GLU A 1 91 ? 16.805 -2.445 -21.983 1.00 78.00 91 GLU A N 1
ATOM 729 C CA . GLU A 1 91 ? 17.833 -1.429 -22.242 1.00 78.00 91 GLU A CA 1
ATOM 730 C C . GLU A 1 91 ? 19.230 -1.915 -21.873 1.00 78.00 91 GLU A C 1
ATOM 732 O O . GLU A 1 91 ? 20.153 -1.825 -22.681 1.00 78.00 91 GLU A O 1
ATOM 737 N N . CYS A 1 92 ? 19.386 -2.565 -20.717 1.00 77.69 92 CYS A N 1
ATOM 738 C CA . CYS A 1 92 ? 20.640 -3.220 -20.342 1.00 77.69 92 CYS A CA 1
ATOM 739 C C . CYS A 1 92 ? 21.066 -4.271 -21.378 1.00 77.69 92 CYS A C 1
ATOM 741 O O . CYS A 1 92 ? 22.253 -4.406 -21.684 1.00 77.69 92 CYS A O 1
ATOM 743 N N . ARG A 1 93 ? 20.110 -5.009 -21.959 1.00 77.25 93 ARG A N 1
ATOM 744 C CA . ARG A 1 93 ? 20.388 -5.981 -23.025 1.00 77.25 93 ARG A CA 1
ATOM 745 C C . ARG A 1 93 ? 20.855 -5.305 -24.315 1.00 77.25 93 ARG A C 1
ATOM 747 O O . ARG A 1 93 ? 21.748 -5.839 -24.976 1.00 77.25 93 ARG A O 1
ATOM 754 N N . ILE A 1 94 ? 20.247 -4.180 -24.688 1.00 75.00 94 ILE A N 1
ATOM 755 C CA . ILE A 1 94 ? 20.638 -3.387 -25.863 1.00 75.00 94 ILE A CA 1
ATOM 756 C C . ILE A 1 94 ? 22.046 -2.817 -25.655 1.00 75.00 94 ILE A C 1
ATOM 758 O O . ILE A 1 94 ? 22.90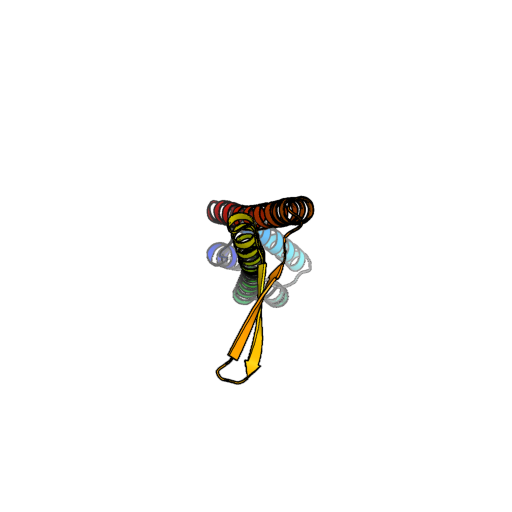3 -2.986 -26.524 1.00 75.00 94 ILE A O 1
ATOM 762 N N . LEU A 1 95 ? 22.314 -2.252 -24.474 1.00 73.81 95 LEU A N 1
ATOM 763 C CA . LEU A 1 95 ? 23.622 -1.728 -24.089 1.00 73.81 95 LEU A CA 1
ATOM 764 C C . LEU A 1 95 ? 24.709 -2.815 -24.134 1.00 73.81 95 LEU A C 1
ATOM 766 O O . LEU A 1 95 ? 25.764 -2.603 -24.721 1.00 73.81 95 LEU A O 1
ATOM 770 N N . TYR A 1 96 ? 24.434 -4.003 -23.579 1.00 75.06 96 TYR A N 1
ATOM 771 C CA . TYR A 1 96 ? 25.366 -5.137 -23.592 1.00 75.06 96 TYR A CA 1
ATOM 772 C C . TYR A 1 96 ? 25.691 -5.627 -25.009 1.00 75.06 96 TYR A C 1
ATOM 774 O O . TYR A 1 96 ? 26.816 -6.037 -25.284 1.00 75.06 96 TYR A O 1
ATOM 782 N N . ARG A 1 97 ? 24.712 -5.604 -25.922 1.00 71.44 97 ARG A N 1
ATOM 783 C CA . ARG A 1 97 ? 24.918 -6.035 -27.312 1.00 71.44 97 ARG A CA 1
ATOM 784 C C . ARG A 1 97 ? 25.610 -4.978 -28.171 1.00 71.44 97 ARG A C 1
ATOM 786 O O . ARG A 1 97 ? 26.252 -5.352 -29.143 1.00 71.44 97 ARG A O 1
ATOM 793 N N . GLY A 1 98 ? 25.499 -3.693 -27.834 1.00 63.62 98 GLY A N 1
ATOM 794 C CA . GLY A 1 98 ? 26.151 -2.603 -28.570 1.00 63.62 98 GLY A CA 1
ATOM 795 C C . GLY A 1 98 ? 25.473 -2.217 -29.893 1.00 63.62 98 GLY A C 1
ATOM 796 O O . GLY A 1 98 ? 25.977 -1.356 -30.609 1.00 63.62 98 GLY A O 1
ATOM 797 N N . TYR A 1 99 ? 24.340 -2.835 -30.238 1.00 63.03 99 TYR A N 1
ATOM 798 C CA . TYR A 1 99 ? 23.552 -2.538 -31.437 1.00 63.03 99 TYR A CA 1
ATOM 799 C C . TYR A 1 99 ? 22.088 -2.933 -31.232 1.00 63.03 99 TYR A C 1
ATOM 801 O O . TYR A 1 99 ? 21.779 -3.893 -30.521 1.00 63.03 99 TYR A O 1
ATOM 809 N N . ASN A 1 100 ? 21.182 -2.212 -31.896 1.00 65.12 100 ASN A N 1
ATOM 810 C CA . ASN A 1 100 ? 19.754 -2.520 -31.908 1.00 65.12 100 ASN A CA 1
ATOM 811 C C . ASN A 1 100 ? 19.348 -2.983 -33.315 1.00 65.12 100 ASN A C 1
ATOM 813 O O . ASN A 1 100 ? 19.793 -2.392 -34.300 1.00 65.12 100 ASN A O 1
ATOM 817 N N . TYR A 1 101 ? 18.550 -4.048 -33.430 1.00 61.25 101 TYR A N 1
ATOM 818 C CA . TYR A 1 101 ? 18.151 -4.602 -34.729 1.00 61.25 101 TYR A CA 1
ATOM 819 C C . TYR A 1 101 ? 16.648 -4.437 -34.947 1.00 61.25 101 TYR A C 1
ATOM 821 O O . TYR A 1 101 ? 15.835 -4.896 -34.147 1.00 61.25 101 TYR A O 1
ATOM 829 N N . VAL A 1 102 ? 16.273 -3.813 -36.062 1.00 62.94 102 VAL A N 1
ATOM 830 C CA . VAL A 1 102 ? 14.888 -3.818 -36.544 1.00 62.94 102 VAL A CA 1
ATOM 831 C C . VAL A 1 102 ? 14.813 -4.836 -37.671 1.00 62.94 102 VAL A C 1
ATOM 833 O O . VAL A 1 102 ? 15.494 -4.696 -38.687 1.00 62.94 102 VAL A O 1
ATOM 836 N N . ILE A 1 103 ? 14.013 -5.887 -37.482 1.00 64.69 103 ILE A N 1
ATOM 837 C CA . ILE A 1 103 ? 13.735 -6.850 -38.552 1.00 64.69 103 ILE A CA 1
ATOM 838 C C . ILE A 1 103 ? 12.538 -6.325 -39.330 1.00 64.69 103 ILE A C 1
ATOM 840 O O . ILE A 1 103 ? 11.401 -6.433 -38.872 1.00 64.69 103 ILE A O 1
ATOM 844 N N . ILE A 1 104 ? 12.791 -5.782 -40.516 1.00 65.31 104 ILE A N 1
ATOM 845 C CA . ILE A 1 104 ? 11.724 -5.446 -41.453 1.00 65.31 104 ILE A CA 1
ATOM 846 C C . ILE A 1 104 ? 11.497 -6.685 -42.316 1.00 65.31 104 ILE A C 1
ATOM 848 O O . ILE A 1 104 ? 12.349 -7.066 -43.122 1.00 65.31 104 ILE A O 1
ATOM 852 N N . ARG A 1 105 ? 10.353 -7.352 -42.127 1.00 62.84 105 ARG A N 1
ATOM 853 C CA . ARG A 1 105 ? 9.918 -8.413 -43.044 1.00 62.84 105 ARG A CA 1
ATOM 854 C C . ARG A 1 105 ? 9.358 -7.760 -44.298 1.00 62.84 105 ARG A C 1
ATOM 856 O O . ARG A 1 105 ? 8.248 -7.241 -44.281 1.00 62.84 105 ARG A O 1
ATOM 863 N N . THR A 1 106 ? 10.135 -7.785 -45.372 1.00 68.75 106 THR A N 1
ATOM 864 C CA . THR A 1 106 ? 9.705 -7.312 -46.693 1.00 68.75 106 THR A CA 1
ATOM 865 C C . THR A 1 106 ? 8.939 -8.394 -47.463 1.00 68.75 106 THR A C 1
ATOM 867 O O . THR A 1 106 ? 8.246 -8.085 -48.426 1.00 68.75 106 THR A O 1
ATOM 870 N N . SER A 1 107 ? 9.017 -9.660 -47.029 1.00 65.88 107 SER A N 1
ATOM 871 C CA . SER A 1 107 ? 8.241 -10.797 -47.547 1.00 65.88 107 SER A CA 1
ATOM 872 C C . SER A 1 107 ? 8.170 -11.928 -46.496 1.00 65.88 107 SER A C 1
ATOM 874 O O . SER A 1 107 ? 8.996 -11.947 -45.578 1.00 65.88 107 SER A O 1
ATOM 876 N N . PRO A 1 108 ? 7.224 -12.890 -46.591 1.00 66.00 108 PRO A N 1
ATOM 877 C CA . PRO A 1 108 ? 7.079 -13.997 -45.633 1.00 66.00 108 PRO A CA 1
ATOM 878 C C . PRO A 1 108 ? 8.373 -14.777 -45.352 1.00 66.00 108 PRO A C 1
ATOM 880 O O . PRO A 1 108 ? 8.582 -15.209 -44.220 1.00 66.00 108 PRO A O 1
ATOM 883 N N . ASN A 1 109 ? 9.255 -14.881 -46.355 1.00 66.00 109 ASN A N 1
ATOM 884 C CA . ASN A 1 109 ? 10.521 -15.618 -46.283 1.00 66.00 109 ASN A CA 1
ATOM 885 C C . ASN A 1 109 ? 11.764 -14.713 -46.333 1.00 66.00 109 ASN A C 1
ATOM 887 O O . ASN A 1 109 ? 12.881 -15.217 -46.403 1.00 66.00 109 ASN A O 1
ATOM 891 N N . THR A 1 110 ? 11.591 -13.386 -46.300 1.00 53.22 110 THR A N 1
ATOM 892 C CA . THR A 1 110 ? 12.705 -12.436 -46.441 1.00 53.22 110 THR A CA 1
ATOM 893 C C . THR A 1 110 ? 12.594 -11.342 -45.386 1.00 53.22 110 THR A C 1
ATOM 895 O O . THR A 1 110 ? 11.666 -10.531 -45.393 1.00 53.22 110 THR A O 1
ATOM 898 N N . GLY A 1 111 ? 13.541 -11.342 -44.449 1.00 58.28 111 GLY A N 1
ATOM 899 C CA . GLY A 1 111 ? 13.701 -10.297 -43.445 1.00 58.28 111 GLY A CA 1
ATOM 900 C C . GLY A 1 111 ? 15.025 -9.584 -43.657 1.00 58.28 111 GLY A C 1
ATOM 901 O O . GLY A 1 111 ? 16.068 -10.233 -43.685 1.00 58.28 111 GLY A O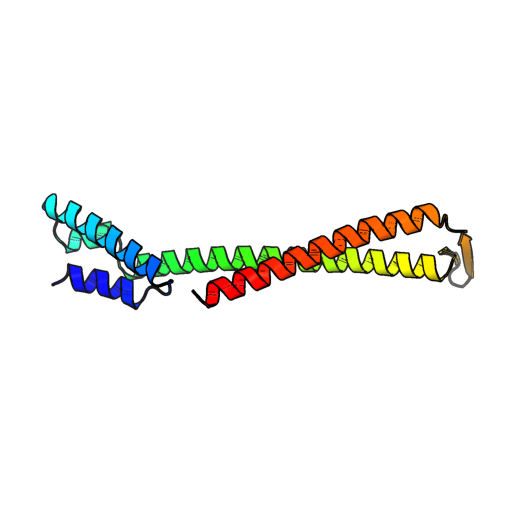 1
ATOM 902 N N . VAL A 1 112 ? 14.986 -8.261 -43.792 1.00 59.41 112 VAL A N 1
ATOM 903 C CA . VAL A 1 112 ? 16.192 -7.432 -43.782 1.00 59.41 112 VAL A CA 1
ATOM 904 C C . VAL A 1 112 ? 16.350 -6.899 -42.363 1.00 59.41 112 VAL A C 1
ATOM 906 O O . VAL A 1 112 ? 15.490 -6.174 -41.859 1.00 59.41 112 VAL A O 1
ATOM 909 N N . GLY A 1 113 ? 17.417 -7.324 -41.688 1.00 57.59 113 GLY A N 1
ATOM 910 C CA . GLY A 1 113 ? 17.793 -6.796 -40.382 1.00 57.59 113 GLY A CA 1
ATOM 911 C C . GLY A 1 113 ? 18.667 -5.565 -40.568 1.00 57.59 113 GLY A C 1
ATOM 912 O O . GLY A 1 113 ? 19.779 -5.686 -41.073 1.00 57.59 113 GLY A O 1
ATOM 913 N N . VAL A 1 114 ? 18.180 -4.394 -40.162 1.00 61.75 114 VAL A N 1
ATOM 914 C CA . VAL A 1 114 ? 19.001 -3.178 -40.124 1.00 61.75 114 VAL A CA 1
ATOM 915 C C . VAL A 1 114 ? 19.514 -3.007 -38.699 1.00 61.75 114 VAL A C 1
ATOM 917 O O . VAL A 1 114 ? 18.723 -2.876 -37.761 1.00 61.75 114 VAL A O 1
ATOM 920 N N . ALA A 1 115 ? 20.837 -3.071 -38.534 1.00 59.75 115 ALA A N 1
ATOM 921 C CA . ALA A 1 115 ? 21.505 -2.796 -37.269 1.00 59.75 115 ALA A CA 1
ATOM 922 C C . ALA A 1 115 ? 21.796 -1.294 -37.175 1.00 59.75 115 ALA A C 1
ATOM 924 O O . ALA A 1 115 ? 22.506 -0.744 -38.015 1.00 59.75 115 ALA A O 1
ATOM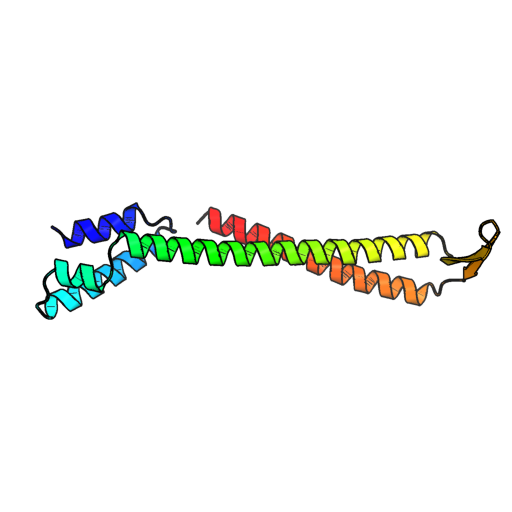 925 N N . TYR A 1 116 ? 21.250 -0.638 -36.155 1.00 64.19 116 TYR A N 1
ATOM 926 C CA . TYR A 1 116 ? 21.531 0.765 -35.867 1.00 64.19 116 TYR A CA 1
ATOM 927 C C . TYR A 1 116 ? 22.548 0.859 -34.729 1.00 64.19 116 TYR A C 1
ATOM 929 O O . TYR A 1 116 ? 22.416 0.178 -33.705 1.00 64.19 116 TYR A O 1
ATOM 937 N N . GLY A 1 117 ? 23.561 1.709 -34.915 1.00 59.78 117 GLY A N 1
ATOM 938 C CA . GLY A 1 117 ? 24.481 2.087 -33.848 1.00 59.78 117 GLY A CA 1
ATOM 939 C C . GLY A 1 117 ? 23.729 2.845 -32.756 1.00 59.78 117 GLY A C 1
ATOM 940 O O . GLY A 1 117 ? 22.933 3.737 -33.049 1.00 59.78 117 GLY A O 1
ATOM 941 N N . ILE A 1 118 ? 23.954 2.466 -31.502 1.00 69.44 118 ILE A N 1
ATOM 942 C CA . ILE A 1 118 ? 23.299 3.085 -30.347 1.00 69.44 118 ILE A CA 1
ATOM 943 C C . ILE A 1 118 ? 24.095 4.293 -29.850 1.00 69.44 118 ILE A C 1
ATOM 945 O O . ILE A 1 118 ? 25.325 4.276 -29.807 1.00 69.44 118 ILE A O 1
ATOM 949 N N . ASN A 1 119 ? 23.392 5.344 -29.426 1.00 76.25 119 ASN A N 1
ATOM 950 C CA . ASN A 1 119 ? 24.016 6.437 -28.690 1.00 76.25 119 ASN A CA 1
ATOM 951 C C . ASN A 1 119 ? 24.197 6.005 -27.229 1.00 76.25 119 ASN A C 1
ATOM 953 O O . ASN A 1 119 ? 23.276 6.127 -26.421 1.00 76.25 119 ASN A O 1
ATOM 957 N N . MET A 1 120 ? 25.390 5.502 -26.899 1.00 69.94 120 MET A N 1
ATOM 958 C CA . MET A 1 120 ? 25.694 4.978 -25.562 1.00 69.94 120 MET A CA 1
ATOM 959 C C . MET A 1 120 ? 25.427 5.990 -24.439 1.00 69.94 120 MET A C 1
ATOM 961 O O . MET A 1 120 ? 24.991 5.594 -23.363 1.00 69.94 120 MET A O 1
ATOM 965 N N . GLY A 1 121 ? 25.635 7.290 -24.680 1.00 73.06 121 GLY A N 1
ATOM 966 C CA . GLY A 1 121 ? 25.374 8.323 -23.675 1.00 73.06 121 GLY A CA 1
ATOM 967 C C . GLY A 1 121 ? 23.889 8.447 -23.324 1.00 73.06 121 GLY A C 1
ATOM 968 O O . GLY A 1 121 ? 23.542 8.548 -22.150 1.00 73.06 121 GLY A O 1
ATOM 969 N N . ALA A 1 122 ? 23.009 8.390 -24.326 1.00 77.00 122 ALA A N 1
ATOM 970 C CA . ALA A 1 122 ? 21.563 8.470 -24.115 1.00 77.00 122 ALA A CA 1
ATOM 971 C C . ALA A 1 122 ? 21.016 7.222 -23.402 1.00 77.00 122 ALA A C 1
ATOM 973 O O . ALA A 1 122 ? 20.204 7.346 -22.486 1.00 77.00 122 ALA A O 1
ATOM 974 N N . GLU A 1 123 ? 21.507 6.038 -23.776 1.00 77.06 123 GLU A N 1
ATOM 975 C CA . GLU A 1 123 ? 21.063 4.765 -23.198 1.00 77.06 123 GLU A CA 1
ATOM 976 C C . GLU A 1 123 ? 21.468 4.639 -21.719 1.00 77.06 123 GLU A C 1
ATOM 978 O O . GLU A 1 123 ? 20.662 4.252 -20.878 1.00 77.06 123 GLU A O 1
ATOM 983 N N . VAL A 1 124 ? 22.693 5.051 -21.364 1.00 79.12 124 VAL A N 1
ATOM 984 C CA . VAL A 1 124 ? 23.158 5.047 -19.964 1.00 79.12 124 VAL A CA 1
ATOM 985 C C . VAL A 1 124 ? 22.329 5.994 -19.097 1.00 79.12 124 VAL A C 1
ATOM 987 O O . VAL A 1 124 ? 21.945 5.630 -17.986 1.00 79.12 124 VAL A O 1
ATOM 990 N N . VAL A 1 125 ? 22.017 7.198 -19.591 1.00 82.00 125 VAL A N 1
ATOM 991 C CA . VAL A 1 125 ? 21.170 8.155 -18.860 1.00 82.00 125 VAL A CA 1
ATOM 992 C C . VAL A 1 125 ? 19.781 7.567 -18.611 1.00 82.00 125 VAL A C 1
ATOM 994 O O . VAL A 1 125 ? 19.261 7.680 -17.500 1.00 82.00 125 VAL A O 1
ATOM 997 N N . LYS A 1 126 ? 19.200 6.896 -19.609 1.00 80.94 126 LYS A N 1
ATOM 998 C CA . LYS A 1 126 ? 17.881 6.268 -19.498 1.00 80.94 126 LYS A CA 1
ATOM 999 C C . LYS A 1 126 ? 17.861 5.143 -18.458 1.00 80.94 126 LYS A C 1
ATOM 1001 O O . LYS A 1 126 ? 17.038 5.189 -17.543 1.00 80.94 126 LYS A O 1
ATOM 1006 N N . ILE A 1 127 ? 18.861 4.259 -18.484 1.00 83.31 127 ILE A N 1
ATOM 1007 C CA . ILE A 1 127 ? 19.046 3.198 -17.482 1.00 83.31 127 ILE A CA 1
ATOM 1008 C C . ILE A 1 127 ? 19.152 3.776 -16.064 1.00 83.31 127 ILE A C 1
ATOM 1010 O O . ILE A 1 127 ? 18.566 3.230 -15.128 1.00 83.31 127 ILE A O 1
ATOM 1014 N N . VAL A 1 128 ? 19.872 4.888 -15.872 1.00 85.38 128 VAL A N 1
ATOM 1015 C CA . VAL A 1 128 ? 19.989 5.542 -14.555 1.00 85.38 128 VAL A CA 1
ATOM 1016 C C . VAL A 1 128 ? 18.629 6.041 -14.058 1.00 85.38 128 VAL A C 1
ATOM 1018 O O . VAL A 1 128 ? 18.265 5.775 -12.910 1.00 85.38 128 VAL A O 1
ATOM 1021 N N . PHE A 1 129 ? 17.855 6.720 -14.909 1.00 83.25 129 PHE A N 1
ATOM 1022 C CA . PHE A 1 129 ? 16.521 7.209 -14.545 1.00 83.25 129 PHE A CA 1
ATOM 1023 C C . PHE A 1 129 ? 15.552 6.075 -14.207 1.00 83.25 129 PHE A C 1
ATOM 1025 O O . PHE A 1 129 ? 14.868 6.127 -13.181 1.00 83.25 129 PHE A O 1
ATOM 1032 N N . GLU A 1 130 ? 15.513 5.031 -15.030 1.00 83.19 130 GLU A N 1
ATOM 1033 C CA . GLU A 1 130 ? 14.641 3.886 -14.788 1.00 83.19 130 GLU A CA 1
ATOM 1034 C C . GLU A 1 130 ? 15.070 3.104 -13.532 1.00 83.19 130 GLU A C 1
ATOM 1036 O O . GLU A 1 130 ? 14.217 2.652 -12.765 1.00 83.19 130 GLU A O 1
ATOM 1041 N N . SER A 1 131 ? 16.377 3.035 -13.238 1.00 82.44 131 SER A N 1
ATOM 1042 C CA . SER A 1 131 ? 16.915 2.401 -12.024 1.00 82.44 131 SER A CA 1
ATOM 1043 C C . SER A 1 131 ? 16.475 3.138 -10.760 1.00 82.44 131 SER A C 1
ATOM 1045 O O . SER A 1 131 ? 16.071 2.502 -9.785 1.00 82.44 131 SER A O 1
ATOM 1047 N N . ILE A 1 132 ? 16.483 4.477 -10.778 1.00 88.06 132 ILE A N 1
ATOM 1048 C CA . ILE A 1 132 ? 15.934 5.293 -9.684 1.00 88.06 132 ILE A CA 1
ATOM 1049 C C . ILE A 1 132 ? 14.445 4.976 -9.491 1.00 88.06 132 ILE A C 1
ATOM 1051 O O . ILE A 1 132 ? 14.004 4.738 -8.364 1.00 88.06 132 ILE A O 1
ATOM 1055 N N . GLY A 1 133 ? 13.676 4.907 -10.583 1.00 82.81 133 GLY A N 1
ATOM 1056 C CA . GLY A 1 133 ? 12.259 4.541 -10.548 1.00 82.81 133 GLY A CA 1
ATOM 1057 C C . GLY A 1 133 ? 12.016 3.156 -9.939 1.00 82.81 133 GLY A C 1
ATOM 1058 O O . GLY A 1 133 ? 11.141 2.994 -9.084 1.00 82.81 133 GLY A O 1
ATOM 1059 N N . PHE A 1 134 ? 12.829 2.168 -10.312 1.00 84.44 134 PHE A N 1
ATOM 1060 C CA . PHE A 1 134 ? 12.749 0.812 -9.776 1.00 84.44 134 PHE A CA 1
ATOM 1061 C C . PHE A 1 134 ? 13.061 0.762 -8.273 1.00 84.44 134 PHE A C 1
ATOM 1063 O O . PHE A 1 134 ? 12.315 0.145 -7.510 1.00 84.44 134 PHE A O 1
ATOM 1070 N N . ILE A 1 135 ? 14.101 1.472 -7.821 1.00 87.31 135 ILE A N 1
ATOM 1071 C CA . ILE A 1 135 ? 14.459 1.571 -6.397 1.00 87.31 135 ILE A CA 1
ATOM 1072 C C . ILE A 1 135 ? 13.312 2.194 -5.588 1.00 87.31 135 ILE A C 1
ATOM 1074 O O . ILE A 1 135 ? 12.979 1.690 -4.514 1.00 87.31 135 ILE A O 1
ATOM 1078 N N . ILE A 1 136 ? 12.662 3.241 -6.108 1.00 87.69 136 ILE A N 1
ATOM 1079 C CA . ILE A 1 136 ? 11.492 3.864 -5.465 1.00 87.69 136 ILE A CA 1
ATOM 1080 C C . ILE A 1 136 ? 10.332 2.864 -5.357 1.00 87.69 136 ILE A C 1
ATOM 1082 O O . ILE A 1 136 ? 9.715 2.751 -4.294 1.00 87.69 136 ILE A O 1
ATOM 1086 N N . CYS A 1 137 ? 10.051 2.104 -6.421 1.00 85.81 137 CYS A N 1
ATOM 1087 C CA . CYS A 1 137 ? 8.998 1.085 -6.412 1.00 85.81 137 CYS A CA 1
ATOM 1088 C C . CYS A 1 137 ? 9.268 0.013 -5.347 1.00 85.81 137 CYS A C 1
ATOM 1090 O O . CYS A 1 137 ? 8.396 -0.277 -4.526 1.00 85.81 137 CYS A O 1
ATOM 1092 N N . VAL A 1 138 ? 10.491 -0.522 -5.303 1.00 85.06 138 VAL A N 1
ATOM 1093 C CA . VAL A 1 138 ? 10.907 -1.519 -4.304 1.00 85.06 138 VAL A CA 1
ATOM 1094 C C . VAL A 1 138 ? 10.827 -0.947 -2.886 1.00 85.06 138 VAL A C 1
ATOM 1096 O O . VAL A 1 138 ? 10.275 -1.593 -1.994 1.00 85.06 138 VAL A O 1
ATOM 1099 N N . GLY A 1 139 ? 11.303 0.283 -2.674 1.00 86.62 139 GLY A N 1
ATOM 1100 C CA . GLY A 1 139 ? 11.233 0.967 -1.383 1.00 86.62 139 GLY A CA 1
ATOM 1101 C C . GLY A 1 139 ? 9.797 1.128 -0.877 1.00 86.62 139 GLY A C 1
ATOM 1102 O O . GLY A 1 139 ? 9.516 0.831 0.287 1.00 86.62 139 GLY A O 1
ATOM 1103 N N . ASN A 1 140 ? 8.866 1.511 -1.755 1.00 86.38 140 ASN A N 1
ATOM 1104 C CA . ASN A 1 140 ? 7.446 1.623 -1.416 1.00 86.38 140 ASN A CA 1
ATOM 1105 C C . ASN A 1 140 ? 6.831 0.267 -1.049 1.00 86.38 140 ASN A C 1
ATOM 1107 O O . ASN A 1 140 ? 6.122 0.168 -0.043 1.00 86.38 140 ASN A O 1
ATOM 1111 N N . VAL A 1 141 ? 7.139 -0.795 -1.799 1.00 84.25 141 VAL A N 1
ATOM 1112 C CA . VAL A 1 141 ? 6.673 -2.154 -1.481 1.00 84.25 141 VAL A CA 1
ATOM 1113 C C . VAL A 1 141 ? 7.187 -2.595 -0.107 1.00 84.25 141 VAL A C 1
ATOM 1115 O O . VAL A 1 141 ? 6.393 -3.001 0.746 1.00 84.25 141 VAL A O 1
ATOM 1118 N N . ILE A 1 142 ? 8.489 -2.442 0.159 1.00 84.62 142 ILE A N 1
ATOM 1119 C CA . ILE A 1 142 ? 9.106 -2.788 1.449 1.00 84.62 142 ILE A CA 1
ATOM 1120 C C . ILE A 1 142 ? 8.471 -1.989 2.591 1.00 84.62 142 ILE A C 1
ATOM 1122 O O . ILE A 1 142 ? 8.127 -2.558 3.630 1.00 84.62 142 ILE A O 1
ATOM 1126 N N . TRP A 1 143 ? 8.255 -0.685 2.407 1.00 85.31 143 TRP A N 1
ATOM 1127 C CA . TRP A 1 143 ? 7.606 0.154 3.412 1.00 85.31 143 TRP A CA 1
ATOM 1128 C C . TRP A 1 143 ? 6.194 -0.336 3.747 1.00 85.31 143 TRP A C 1
ATOM 1130 O O . TRP A 1 143 ? 5.839 -0.426 4.927 1.00 85.31 143 TRP A O 1
ATOM 1140 N N . HIS A 1 144 ? 5.404 -0.712 2.736 1.00 79.50 144 HIS A N 1
ATOM 1141 C CA . HIS A 1 144 ? 4.069 -1.277 2.932 1.00 79.50 144 HIS A CA 1
ATOM 1142 C C . HIS A 1 144 ? 4.114 -2.590 3.734 1.00 79.50 144 HIS A C 1
ATOM 1144 O O . HIS A 1 144 ? 3.332 -2.749 4.679 1.00 79.50 144 HIS A O 1
ATOM 1150 N N . PHE A 1 145 ? 5.064 -3.486 3.447 1.00 77.50 145 PHE A N 1
ATOM 1151 C CA . PHE A 1 145 ? 5.255 -4.730 4.205 1.00 77.50 145 PHE A CA 1
ATOM 1152 C C . PHE A 1 145 ? 5.706 -4.486 5.657 1.00 77.50 145 PHE A C 1
ATOM 1154 O O . PHE A 1 145 ? 5.127 -5.053 6.587 1.00 77.50 145 PHE A O 1
ATOM 1161 N N . ILE A 1 146 ? 6.680 -3.597 5.890 1.00 79.25 146 ILE A N 1
ATOM 1162 C CA . ILE A 1 146 ? 7.163 -3.257 7.243 1.00 79.25 146 ILE A CA 1
ATOM 1163 C C . ILE A 1 146 ? 6.057 -2.591 8.068 1.00 79.25 146 ILE A C 1
ATOM 1165 O O . ILE A 1 146 ? 5.872 -2.898 9.250 1.00 79.25 146 ILE A O 1
ATOM 1169 N N . LYS A 1 147 ? 5.298 -1.670 7.463 1.00 76.94 147 LYS A N 1
ATOM 1170 C CA . LYS A 1 147 ? 4.159 -1.013 8.115 1.00 76.94 147 LYS A CA 1
ATOM 1171 C C . LYS A 1 147 ? 3.080 -2.023 8.503 1.00 76.94 147 LYS A C 1
ATOM 1173 O O . LYS A 1 147 ? 2.489 -1.880 9.571 1.00 76.94 147 LYS A O 1
ATOM 1178 N N . GLN A 1 148 ? 2.838 -3.046 7.684 1.00 66.00 148 GLN A N 1
ATOM 1179 C CA . GLN A 1 148 ? 1.918 -4.123 8.044 1.00 66.00 148 GLN A CA 1
ATOM 1180 C C . GLN A 1 148 ? 2.431 -4.978 9.201 1.00 66.00 148 GLN A C 1
ATOM 1182 O O . GLN A 1 148 ? 1.650 -5.275 10.103 1.00 66.00 148 GLN A O 1
ATOM 1187 N N . LYS A 1 149 ? 3.721 -5.337 9.215 1.00 64.62 149 LYS A N 1
ATOM 1188 C CA . LYS A 1 149 ? 4.304 -6.123 10.313 1.00 64.62 149 LYS A CA 1
ATOM 1189 C C . LYS A 1 149 ? 4.131 -5.408 11.658 1.00 64.62 149 LYS A C 1
ATOM 1191 O O . LYS A 1 149 ? 3.566 -5.978 12.584 1.00 64.62 149 LYS A O 1
ATOM 1196 N N . ARG A 1 150 ? 4.442 -4.107 11.705 1.00 64.00 150 ARG A N 1
ATOM 1197 C CA . ARG A 1 150 ? 4.244 -3.271 12.905 1.00 64.00 150 ARG A CA 1
ATOM 1198 C C . ARG A 1 150 ? 2.786 -3.155 13.361 1.00 64.00 150 ARG A C 1
ATOM 1200 O O . ARG A 1 150 ? 2.538 -2.982 14.544 1.00 64.00 150 ARG A O 1
ATOM 1207 N N . LYS A 1 151 ? 1.810 -3.237 12.449 1.00 59.59 151 LYS A N 1
ATOM 1208 C CA . LYS A 1 151 ? 0.378 -3.225 12.802 1.00 59.59 151 LYS A CA 1
ATOM 1209 C C . LYS A 1 151 ? -0.146 -4.567 13.322 1.00 59.59 151 LYS A C 1
ATOM 1211 O O . LYS A 1 151 ? -1.232 -4.576 13.883 1.00 59.59 151 LYS A O 1
ATOM 1216 N N . LYS A 1 152 ? 0.552 -5.680 13.076 1.00 54.31 152 LYS A N 1
ATOM 1217 C CA . LYS A 1 152 ? 0.184 -7.007 13.600 1.00 54.31 152 LYS A CA 1
ATOM 1218 C C . LYS A 1 152 ? 0.757 -7.261 14.999 1.00 54.31 152 LYS A C 1
ATOM 1220 O O . LYS A 1 152 ? 0.214 -8.085 15.719 1.00 54.31 152 LYS A O 1
ATOM 1225 N N . GLU A 1 153 ? 1.837 -6.568 15.354 1.00 45.03 153 GLU A N 1
ATOM 1226 C CA . GLU A 1 153 ? 2.526 -6.674 16.651 1.00 45.03 153 GLU A CA 1
ATOM 1227 C C . GLU A 1 153 ? 1.975 -5.701 17.725 1.00 45.03 153 GLU A C 1
ATOM 1229 O O . GLU A 1 153 ? 2.388 -5.783 18.879 1.00 45.03 153 GLU A O 1
ATOM 1234 N N . MET A 1 154 ? 1.039 -4.805 17.370 1.00 43.25 154 MET A N 1
ATOM 1235 C CA . MET A 1 154 ? 0.343 -3.857 18.270 1.00 43.25 154 MET A CA 1
ATOM 1236 C C . MET A 1 154 ? -1.152 -4.159 18.378 1.00 43.25 154 MET A C 1
ATOM 1238 O O . MET A 1 154 ? -1.724 -3.934 19.470 1.00 43.25 154 MET A O 1
#

Sequence (154 aa):
MKKKKYLMKIFMHLHAPLKKRIQMVKDLGRSLDDKLAEGETIEGAIAELGEAADIIQEYEDLGMRKRTKEWVLAVIWILIGIVVGYLLFTECRILYRGYNYVIIRTSPNTGVGVAYGINMGAEVVKIVFESIGFIICVGNVIWHFIKQKRKKEM